Protein AF-A0A959I4Z0-F1 (afdb_monomer)

Foldseek 3Di:
DPDDLQNLLVQLLVQVPVVDDPVCSVPQPVQKDFDDDDLQDTDIDDPDDVSVVCCVVPPPVSSVVSSCVSSPD

Radius of gyration: 11.66 Å; Cα contacts (8 Å, |Δi|>4): 63; chains: 1; bounding box: 27×27×28 Å

Secondary structure (DSSP, 8-state):
-PPPHHHHHHHHHHHHHHHS-HHHIIIIITT-EEEEEETTEEEEE-SSHH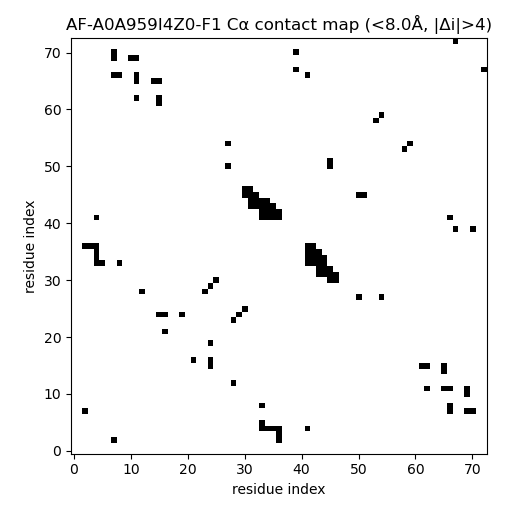HHHHHHHHTHHHHHHHHHHHHT-

Solvent-accessible surface area (backbone atoms only — not comparable to full-atom values): 4378 Å² total; per-residue (Å²): 131,83,79,49,37,62,60,53,47,51,56,34,50,59,54,47,56,74,75,43,56,72,65,60,34,56,71,66,51,65,72,46,40,64,76,41,55,52,96,90,46,78,42,69,45,63,91,49,70,67,52,51,55,51,40,57,75,76,37,42,69,59,51,52,53,40,51,39,62,72,68,65,116

Nearest PDB structures (foldseek):
  4tps-assembly1_B  TM=8.977E-01  e=3.328E-04  Bacillus subtilis subsp. subtilis str. 168
  8j86-assembly1_C  TM=4.279E-01  e=5.822E+00  Monkeypox virus
  2qyf-assembly2_C  TM=3.113E-01  e=8.540E+00  Homo sapiens

Mean predicted aligned error: 3.92 Å

Structure (mmCIF, N/CA/C/O backbone):
data_AF-A0A959I4Z0-F1
#
_entry.id   AF-A0A959I4Z0-F1
#
loop_
_atom_site.group_PDB
_atom_site.id
_atom_site.type_symbol
_atom_site.label_atom_id
_atom_site.label_alt_id
_atom_site.label_comp_id
_atom_site.label_asym_id
_atom_site.label_entity_id
_atom_site.label_seq_id
_atom_site.pdbx_PDB_ins_code
_atom_site.Cartn_x
_atom_site.Cartn_y
_atom_site.Cartn_z
_atom_site.occupancy
_atom_site.B_iso_or_equiv
_atom_site.auth_seq_id
_atom_site.auth_comp_id
_atom_site.auth_asym_id
_atom_site.auth_atom_id
_atom_site.pdbx_PDB_model_num
ATOM 1 N N . MET A 1 1 ? -13.635 -14.624 11.640 1.00 44.34 1 MET A N 1
ATOM 2 C CA . MET A 1 1 ? -13.475 -14.272 10.214 1.00 44.34 1 MET A CA 1
ATOM 3 C C . MET A 1 1 ? -12.044 -13.817 10.027 1.00 44.34 1 MET A C 1
ATOM 5 O O . MET A 1 1 ? -11.673 -12.804 10.601 1.00 44.34 1 MET A O 1
ATOM 9 N N . THR A 1 2 ? -11.226 -14.595 9.328 1.00 54.34 2 THR A N 1
ATOM 10 C CA . THR A 1 2 ? -9.852 -14.210 8.988 1.00 54.34 2 THR A CA 1
ATOM 11 C C . THR A 1 2 ? -9.942 -12.996 8.066 1.00 54.34 2 THR A C 1
ATOM 13 O O . THR A 1 2 ? -10.588 -13.082 7.023 1.00 54.34 2 THR A O 1
ATOM 16 N N . ARG A 1 3 ? -9.405 -11.838 8.473 1.00 67.19 3 ARG A N 1
ATOM 17 C CA . ARG A 1 3 ? -9.326 -10.679 7.574 1.00 67.19 3 ARG A CA 1
ATOM 18 C C . ARG A 1 3 ? -8.424 -11.080 6.413 1.00 67.19 3 ARG A C 1
ATOM 20 O O . ARG A 1 3 ? -7.320 -11.560 6.647 1.00 67.19 3 ARG A O 1
ATOM 27 N N . ASP A 1 4 ? -8.908 -10.940 5.185 1.00 85.25 4 ASP A N 1
ATOM 28 C CA . ASP A 1 4 ? -8.082 -11.226 4.021 1.00 85.25 4 ASP A CA 1
ATOM 29 C C . ASP A 1 4 ? -7.208 -10.014 3.692 1.00 85.25 4 ASP A C 1
ATOM 31 O O . ASP A 1 4 ? -7.674 -8.871 3.686 1.00 85.25 4 ASP A O 1
ATOM 35 N N . HIS A 1 5 ? -5.936 -10.277 3.414 1.00 86.50 5 HIS A N 1
ATOM 36 C CA . HIS A 1 5 ? -4.958 -9.283 2.984 1.00 86.50 5 HIS A CA 1
ATOM 37 C C . HIS A 1 5 ? -5.435 -8.455 1.779 1.00 86.50 5 HIS A C 1
ATOM 39 O O . HIS A 1 5 ? -5.170 -7.253 1.727 1.00 86.50 5 HIS A O 1
ATOM 45 N N . THR A 1 6 ? -6.190 -9.059 0.855 1.00 89.31 6 THR A N 1
ATOM 46 C CA . THR A 1 6 ? -6.785 -8.369 -0.297 1.00 89.31 6 THR A CA 1
ATOM 47 C C . THR A 1 6 ? -7.846 -7.374 0.144 1.00 89.31 6 THR A C 1
ATOM 49 O O . THR A 1 6 ? -7.814 -6.222 -0.279 1.00 89.31 6 THR A O 1
ATOM 52 N N . T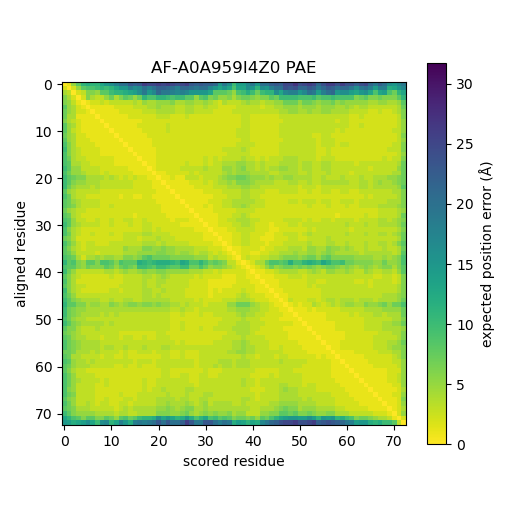HR A 1 7 ? -8.752 -7.783 1.034 1.00 90.12 7 THR A N 1
ATOM 53 C CA . THR A 1 7 ? -9.829 -6.917 1.533 1.00 90.12 7 THR A CA 1
ATOM 54 C C . THR A 1 7 ? -9.280 -5.735 2.328 1.00 90.12 7 THR A C 1
ATOM 56 O O . THR A 1 7 ? -9.711 -4.603 2.128 1.00 90.12 7 THR A O 1
ATOM 59 N N . VAL A 1 8 ? -8.300 -5.974 3.207 1.00 90.19 8 VAL A N 1
ATOM 60 C CA . VAL A 1 8 ? -7.667 -4.897 3.989 1.00 90.19 8 VAL A CA 1
ATOM 61 C C . VAL A 1 8 ? -6.957 -3.904 3.073 1.00 90.19 8 VAL A C 1
ATOM 63 O O . VAL A 1 8 ? -7.075 -2.692 3.262 1.00 90.19 8 VAL A O 1
ATOM 66 N N . TRP A 1 9 ? -6.243 -4.395 2.058 1.00 93.19 9 TRP A N 1
ATOM 67 C CA . TRP A 1 9 ? -5.573 -3.518 1.107 1.00 93.19 9 TRP A CA 1
ATOM 68 C C . TRP A 1 9 ? -6.552 -2.746 0.221 1.00 93.19 9 TRP A C 1
ATOM 70 O O . TRP A 1 9 ? -6.321 -1.563 -0.003 1.00 93.19 9 TRP A O 1
ATOM 80 N N . ASP A 1 10 ? -7.660 -3.345 -0.228 1.00 92.38 10 ASP A N 1
ATOM 81 C CA . ASP A 1 10 ? -8.685 -2.626 -1.002 1.00 92.38 10 ASP A CA 1
ATOM 82 C C . ASP A 1 10 ? -9.256 -1.445 -0.206 1.00 92.38 10 ASP A C 1
ATOM 84 O O . ASP A 1 10 ? -9.288 -0.313 -0.696 1.00 92.38 10 ASP A O 1
ATOM 88 N N . ASN A 1 11 ? -9.584 -1.659 1.070 1.00 91.69 11 ASN A N 1
ATOM 89 C CA . ASN A 1 11 ? -10.025 -0.573 1.944 1.00 91.69 11 ASN A CA 1
ATOM 90 C C . ASN A 1 11 ? -8.940 0.503 2.120 1.00 91.69 11 ASN A C 1
ATOM 92 O O . ASN A 1 11 ? -9.232 1.707 2.079 1.00 91.69 11 ASN A O 1
ATOM 96 N N . CYS A 1 12 ? -7.674 0.088 2.264 1.00 92.19 12 CYS A N 1
ATOM 97 C CA . CYS A 1 12 ? -6.549 1.019 2.303 1.00 92.19 12 CYS A CA 1
ATOM 98 C C . CYS A 1 12 ? -6.485 1.849 1.017 1.00 92.19 12 CYS A C 1
ATOM 100 O O . CYS A 1 12 ? -6.399 3.075 1.084 1.00 92.19 12 CYS A O 1
ATOM 102 N N . LEU A 1 13 ? -6.591 1.213 -0.152 1.00 93.00 13 LEU A N 1
ATOM 103 C CA . LEU A 1 13 ? -6.590 1.876 -1.453 1.00 93.00 13 LEU A CA 1
ATOM 104 C C . LEU A 1 13 ? -7.741 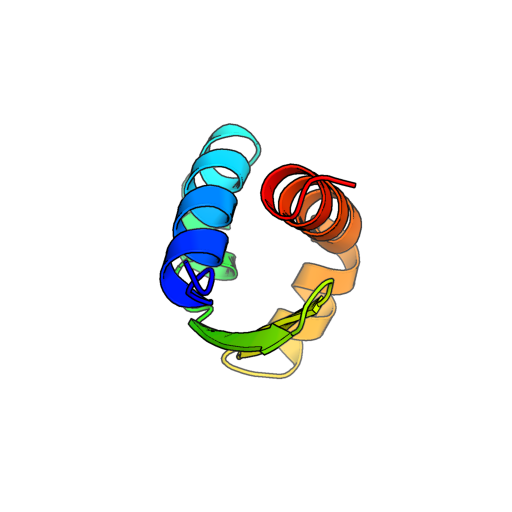2.879 -1.577 1.00 93.00 13 LEU A C 1
ATOM 106 O O . LEU A 1 13 ? -7.524 3.986 -2.069 1.00 93.00 13 LEU A O 1
ATOM 110 N N . GLN A 1 14 ? -8.939 2.557 -1.083 1.00 93.00 14 GLN A N 1
ATOM 111 C CA . GLN A 1 14 ? -10.064 3.497 -1.084 1.00 93.00 14 GLN A CA 1
ATOM 112 C C . GLN A 1 14 ? -9.790 4.744 -0.242 1.00 93.00 14 GLN A C 1
ATOM 114 O O . GLN A 1 14 ? -10.144 5.856 -0.646 1.00 93.00 14 GLN A O 1
ATOM 119 N N . THR A 1 15 ? -9.149 4.584 0.915 1.00 92.00 15 THR A N 1
ATOM 120 C CA . THR A 1 15 ? -8.763 5.719 1.758 1.00 92.00 15 THR A CA 1
ATOM 121 C C . THR A 1 15 ? -7.627 6.515 1.121 1.00 92.00 15 THR A C 1
ATOM 123 O O . THR A 1 15 ? -7.721 7.738 1.023 1.00 92.00 15 THR A O 1
ATOM 126 N N . ILE A 1 16 ? -6.590 5.851 0.611 1.00 93.12 16 ILE A N 1
ATOM 127 C CA . ILE A 1 16 ? -5.458 6.494 -0.067 1.00 93.12 16 ILE A CA 1
ATOM 128 C C . ILE A 1 16 ? -5.949 7.302 -1.268 1.00 93.12 16 ILE A C 1
ATOM 130 O O . ILE A 1 16 ? -5.586 8.466 -1.401 1.00 93.12 16 ILE A O 1
ATOM 134 N N . ARG A 1 17 ? -6.852 6.749 -2.087 1.00 93.00 17 ARG A N 1
ATOM 135 C CA . ARG A 1 17 ? -7.440 7.421 -3.258 1.00 93.00 17 ARG A CA 1
ATOM 136 C C . ARG A 1 17 ? -8.152 8.734 -2.919 1.00 93.00 17 ARG A C 1
ATOM 138 O O . ARG A 1 17 ? -8.254 9.599 -3.781 1.00 93.00 17 ARG A O 1
ATOM 145 N N . LYS A 1 18 ? -8.646 8.893 -1.687 1.00 92.50 18 LYS A N 1
ATOM 146 C CA . LYS A 1 18 ? -9.250 10.146 -1.198 1.00 92.50 18 LYS A CA 1
ATOM 147 C C . LYS A 1 18 ? -8.211 11.159 -0.706 1.00 92.50 18 LYS A C 1
ATOM 149 O O . LYS A 1 18 ? -8.524 12.340 -0.627 1.00 92.50 18 LYS A O 1
ATOM 154 N N . ASN A 1 19 ? -7.007 10.703 -0.363 1.00 91.31 19 ASN A N 1
ATOM 155 C CA . ASN A 1 19 ? -5.930 11.519 0.206 1.00 91.31 19 ASN A CA 1
ATOM 156 C C . ASN A 1 19 ? -4.850 11.907 -0.816 1.00 91.31 19 ASN A C 1
ATOM 158 O O . ASN A 1 19 ? -4.058 12.806 -0.549 1.00 91.31 19 ASN A O 1
ATOM 162 N N . VAL A 1 20 ? -4.797 11.249 -1.976 1.00 92.88 20 VAL A N 1
ATOM 163 C CA . VAL A 1 20 ? -3.830 11.541 -3.043 1.00 92.88 20 VAL A CA 1
ATOM 164 C C . VAL A 1 20 ? -4.541 11.867 -4.351 1.00 92.88 20 VAL A C 1
ATOM 166 O O . VAL A 1 20 ? -5.676 11.455 -4.584 1.00 92.88 20 VAL A O 1
ATOM 169 N N . ASN A 1 21 ? -3.866 12.598 -5.238 1.00 94.38 21 ASN A N 1
ATOM 170 C CA . ASN A 1 21 ? -4.401 12.866 -6.569 1.00 94.38 21 ASN A CA 1
ATOM 171 C C . ASN A 1 21 ? -4.471 11.574 -7.417 1.00 94.38 21 ASN A C 1
ATOM 173 O O . ASN A 1 21 ? -3.761 10.594 -7.171 1.00 94.38 21 ASN A O 1
ATOM 177 N N . GLN A 1 22 ? -5.317 11.581 -8.450 1.00 93.50 22 GLN A N 1
ATOM 178 C CA . GLN A 1 22 ? -5.582 10.398 -9.275 1.00 93.50 22 GLN A CA 1
ATOM 179 C C . GLN A 1 22 ? -4.334 9.865 -9.998 1.00 93.50 22 GLN A C 1
ATOM 181 O O . GLN A 1 22 ? -4.198 8.652 -10.158 1.00 93.50 22 GLN A O 1
ATOM 186 N N . GLN A 1 23 ? -3.427 10.747 -10.422 1.00 93.88 23 GLN A N 1
ATOM 187 C CA . GLN A 1 23 ? -2.201 10.362 -11.118 1.00 93.88 23 GLN A CA 1
ATOM 188 C C . GLN A 1 23 ? -1.243 9.629 -10.174 1.00 93.88 23 GLN A C 1
ATOM 190 O O . GLN A 1 23 ? -0.807 8.525 -10.482 1.00 93.88 23 GLN A O 1
ATOM 195 N N . SER A 1 24 ? -0.984 10.191 -8.992 1.00 93.56 24 SER A N 1
ATOM 196 C CA . SER A 1 24 ? -0.184 9.564 -7.940 1.00 93.56 24 SER A CA 1
ATOM 197 C C . SER A 1 24 ? -0.755 8.208 -7.537 1.00 93.56 24 SER A C 1
ATOM 199 O O . SER A 1 24 ? 0.004 7.253 -7.397 1.00 93.56 24 SER A O 1
ATOM 201 N N . PHE A 1 25 ? -2.081 8.100 -7.397 1.00 94.44 25 PHE A N 1
ATOM 202 C CA . PHE A 1 25 ? -2.736 6.830 -7.087 1.00 94.44 25 PHE A CA 1
ATOM 203 C C . PHE A 1 25 ? -2.434 5.753 -8.138 1.00 94.44 25 PHE A C 1
ATOM 205 O O . PHE A 1 25 ? -1.942 4.677 -7.800 1.00 94.44 25 PHE A O 1
ATOM 212 N N . ARG A 1 26 ? -2.694 6.059 -9.414 1.00 94.12 26 ARG A N 1
ATOM 213 C CA . ARG A 1 26 ? -2.506 5.115 -10.525 1.00 94.12 26 ARG A CA 1
ATOM 214 C C . ARG A 1 26 ? -1.050 4.718 -10.721 1.00 94.12 26 ARG A C 1
ATOM 216 O O . ARG A 1 26 ? -0.762 3.560 -10.984 1.00 94.12 26 ARG A O 1
ATOM 223 N N . THR A 1 27 ? -0.128 5.660 -10.571 1.00 94.00 27 THR A N 1
ATOM 224 C CA . THR A 1 27 ? 1.293 5.372 -10.767 1.00 94.00 27 THR A CA 1
ATOM 225 C C . THR A 1 27 ? 1.861 4.546 -9.624 1.00 94.00 27 THR A C 1
ATOM 227 O O . THR A 1 27 ? 2.575 3.586 -9.885 1.00 94.00 27 THR A O 1
ATOM 230 N N . TRP A 1 28 ? 1.563 4.912 -8.372 1.00 94.44 28 TRP A N 1
ATOM 231 C CA . TRP A 1 28 ? 2.287 4.381 -7.214 1.00 94.44 28 TRP A CA 1
ATOM 232 C C . TRP A 1 28 ? 1.548 3.284 -6.461 1.00 94.44 28 TRP A C 1
ATOM 234 O O . TRP A 1 28 ? 2.208 2.387 -5.953 1.00 94.44 28 TRP A O 1
ATOM 244 N N . PHE A 1 29 ? 0.216 3.330 -6.389 1.00 94.00 29 PHE A N 1
ATOM 245 C CA . PHE A 1 29 ? -0.573 2.447 -5.520 1.00 94.00 29 PHE A CA 1
ATOM 246 C C . PHE A 1 29 ? -1.319 1.351 -6.282 1.00 94.00 29 PHE A C 1
ATOM 248 O O . PHE A 1 29 ? -1.397 0.227 -5.800 1.00 94.00 29 PHE A O 1
ATOM 255 N N . GLU A 1 30 ? -1.819 1.647 -7.482 1.00 92.75 30 GLU A N 1
ATOM 256 C CA . GLU A 1 30 ? -2.501 0.671 -8.345 1.00 92.75 30 GLU A CA 1
ATOM 257 C C . GLU A 1 30 ? -1.663 -0.585 -8.680 1.00 92.75 30 GLU A C 1
ATOM 259 O O . GLU A 1 30 ? -2.228 -1.678 -8.661 1.00 92.75 30 GLU A O 1
ATOM 264 N N . PRO A 1 31 ? -0.336 -0.511 -8.931 1.00 94.25 31 PRO A N 1
ATOM 265 C CA . PRO A 1 31 ? 0.455 -1.711 -9.215 1.00 94.25 31 PRO A CA 1
ATOM 266 C C . PRO A 1 31 ? 0.885 -2.491 -7.958 1.00 94.25 31 PRO A C 1
ATOM 268 O O . PRO A 1 31 ? 1.509 -3.547 -8.091 1.00 94.25 31 PRO A O 1
ATOM 271 N N . ILE A 1 32 ? 0.589 -1.995 -6.750 1.00 94.00 32 ILE A N 1
ATOM 272 C CA . ILE A 1 32 ? 0.948 -2.658 -5.491 1.00 94.00 32 ILE A CA 1
ATOM 273 C C . ILE A 1 32 ? -0.012 -3.811 -5.220 1.00 94.00 32 ILE A C 1
ATOM 275 O O . ILE A 1 32 ? -1.232 -3.647 -5.265 1.00 94.00 32 ILE A O 1
ATOM 279 N N . LYS A 1 33 ? 0.543 -4.968 -4.854 1.00 91.88 33 LYS A N 1
ATOM 280 C CA . LYS A 1 33 ? -0.244 -6.157 -4.511 1.00 91.88 33 LYS A CA 1
ATOM 281 C C . LYS A 1 33 ? -0.051 -6.538 -3.048 1.00 91.88 33 LYS A C 1
ATOM 283 O O . LYS A 1 33 ? 1.092 -6.597 -2.601 1.00 91.88 33 LYS A O 1
ATOM 288 N N . PRO A 1 34 ? -1.117 -6.833 -2.293 1.00 93.50 34 PRO A N 1
ATOM 289 C CA . PRO A 1 34 ? -0.967 -7.416 -0.971 1.00 93.50 34 PRO A CA 1
ATOM 290 C C . PRO A 1 34 ? -0.480 -8.860 -1.125 1.00 93.50 34 PRO A C 1
ATOM 292 O O . PRO A 1 34 ? -0.915 -9.574 -2.024 1.00 93.50 34 PRO A O 1
ATOM 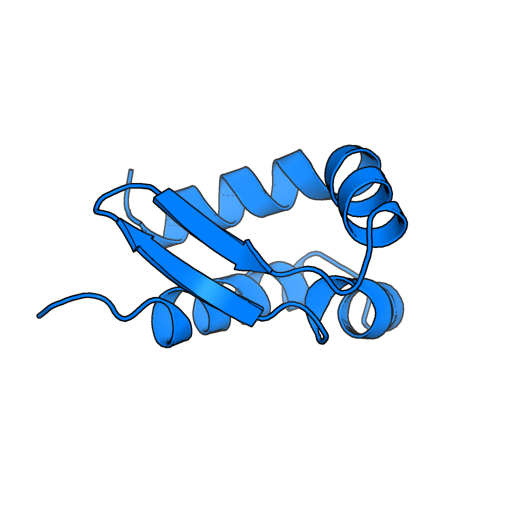295 N N . VAL A 1 35 ? 0.437 -9.283 -0.259 1.00 92.81 35 VAL A N 1
ATOM 296 C CA . VAL A 1 35 ? 1.027 -10.634 -0.292 1.00 92.81 35 VAL A CA 1
ATOM 297 C C . VAL A 1 35 ? 0.629 -11.432 0.936 1.00 92.81 35 VAL A C 1
ATOM 299 O O . VAL A 1 35 ? 0.391 -12.633 0.860 1.00 92.81 35 VAL A O 1
ATOM 302 N N . ARG A 1 36 ? 0.598 -10.769 2.091 1.00 90.31 36 ARG A N 1
ATOM 303 C CA . ARG A 1 36 ? 0.348 -11.420 3.370 1.00 90.31 36 ARG A CA 1
ATOM 304 C C . ARG A 1 36 ? -0.222 -10.421 4.353 1.00 90.31 36 ARG A C 1
ATOM 306 O O . ARG A 1 36 ? 0.180 -9.261 4.358 1.00 90.31 36 ARG A O 1
ATOM 313 N N . LEU A 1 37 ? -1.128 -10.894 5.191 1.00 89.19 37 LEU A N 1
ATOM 314 C CA . LEU A 1 37 ? -1.590 -10.175 6.362 1.00 89.19 37 LEU A CA 1
ATOM 315 C C . LEU A 1 37 ? -1.359 -11.064 7.579 1.00 89.19 37 LEU A C 1
ATOM 317 O O . LEU A 1 37 ? -1.907 -12.161 7.657 1.00 89.19 37 LEU A O 1
ATOM 321 N N . ASP A 1 38 ? -0.540 -10.575 8.497 1.00 85.75 38 ASP A N 1
ATOM 322 C CA . ASP A 1 38 ? -0.434 -11.072 9.864 1.00 85.75 38 ASP A CA 1
ATOM 323 C C . ASP A 1 38 ? -1.242 -10.147 10.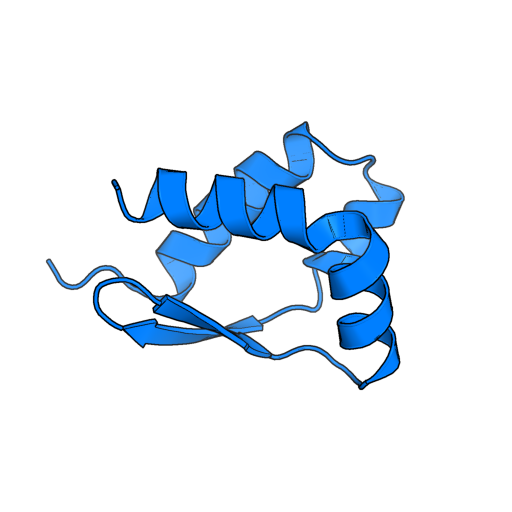786 1.00 85.75 38 ASP A C 1
ATOM 325 O O . ASP A 1 38 ? -1.639 -9.058 10.368 1.00 85.75 38 ASP A O 1
ATOM 329 N N . GLU A 1 39 ? -1.488 -10.566 12.032 1.00 77.75 39 GLU A N 1
ATOM 330 C CA . GLU A 1 39 ? -2.456 -9.939 12.954 1.00 77.75 39 GLU A CA 1
ATOM 331 C C . GLU A 1 39 ? -2.421 -8.399 12.954 1.00 77.75 39 GLU A C 1
ATOM 333 O O . GLU A 1 39 ? -3.475 -7.777 12.828 1.00 77.75 39 GLU A O 1
ATOM 338 N N . ASN A 1 40 ? -1.220 -7.800 12.957 1.00 81.50 40 ASN A N 1
ATOM 339 C CA . ASN A 1 40 ? -1.021 -6.345 12.910 1.00 81.50 40 ASN A CA 1
ATOM 340 C C . ASN A 1 40 ? -0.099 -5.865 11.766 1.00 81.50 40 ASN A C 1
ATOM 342 O O . ASN A 1 40 ? 0.373 -4.726 11.791 1.00 81.50 40 ASN A O 1
ATOM 346 N N . ALA A 1 41 ? 0.196 -6.701 10.766 1.00 86.31 41 ALA A N 1
ATOM 347 C CA . ALA A 1 41 ? 1.161 -6.354 9.720 1.00 86.31 41 ALA A CA 1
ATOM 348 C C . ALA A 1 41 ? 0.698 -6.780 8.323 1.00 86.31 41 ALA A C 1
ATOM 350 O O . ALA A 1 41 ? 0.575 -7.966 8.025 1.00 86.31 41 ALA A O 1
ATOM 351 N N . LEU A 1 42 ? 0.502 -5.799 7.436 1.00 90.25 42 LEU A N 1
ATOM 352 C CA . LEU A 1 42 ? 0.217 -6.032 6.022 1.00 90.25 42 LEU A CA 1
ATOM 353 C C . LEU A 1 42 ? 1.514 -5.962 5.205 1.00 90.25 42 LEU A C 1
ATOM 355 O O . LEU A 1 42 ? 2.153 -4.915 5.118 1.00 90.25 42 LEU A O 1
ATOM 359 N N . THR A 1 43 ? 1.879 -7.075 4.576 1.00 91.75 43 THR A N 1
ATOM 360 C CA . THR A 1 43 ? 2.994 -7.156 3.630 1.00 91.75 43 THR A CA 1
ATOM 361 C C . THR A 1 43 ? 2.488 -6.900 2.216 1.00 91.75 43 THR A C 1
ATOM 363 O O . THR A 1 43 ? 1.594 -7.600 1.731 1.00 91.75 43 THR A O 1
ATOM 366 N N . ILE A 1 44 ? 3.098 -5.930 1.537 1.00 92.31 44 ILE A N 1
ATOM 367 C CA . ILE A 1 44 ? 2.791 -5.551 0.157 1.00 92.31 44 ILE A CA 1
ATOM 368 C C . ILE A 1 44 ? 4.001 -5.765 -0.757 1.00 92.31 44 ILE A C 1
ATOM 370 O O . ILE A 1 44 ? 5.147 -5.575 -0.356 1.00 92.31 44 ILE A O 1
ATOM 374 N N . GLN A 1 45 ? 3.737 -6.142 -2.002 1.00 93.88 45 GLN A N 1
ATOM 375 C CA . GLN A 1 45 ? 4.715 -6.251 -3.071 1.00 93.88 45 GLN A CA 1
ATOM 376 C C . GLN A 1 45 ? 4.647 -5.014 -3.957 1.00 93.88 45 GLN A C 1
ATOM 378 O O . GLN A 1 45 ? 3.584 -4.655 -4.469 1.00 93.88 45 GLN A O 1
ATOM 383 N N . VAL A 1 46 ? 5.811 -4.410 -4.179 1.00 94.00 46 VAL A N 1
ATOM 384 C CA . VAL A 1 46 ? 6.006 -3.313 -5.128 1.00 94.00 46 VAL A CA 1
ATOM 385 C C . VAL A 1 46 ? 6.715 -3.810 -6.398 1.00 94.00 46 VAL A C 1
ATOM 387 O O . VAL A 1 46 ? 7.437 -4.808 -6.336 1.00 94.00 46 VAL A O 1
ATOM 390 N N . PRO A 1 47 ? 6.554 -3.130 -7.549 1.00 92.00 47 PRO A N 1
ATOM 391 C CA . PRO A 1 47 ? 7.171 -3.546 -8.813 1.00 92.00 47 PRO A CA 1
ATOM 392 C C . PRO A 1 47 ? 8.704 -3.577 -8.809 1.00 92.00 47 PRO A C 1
ATOM 394 O O . PRO A 1 47 ? 9.301 -4.424 -9.468 1.00 92.00 47 PRO A O 1
ATOM 397 N N . ASN A 1 48 ? 9.353 -2.633 -8.121 1.00 94.19 48 ASN A N 1
ATOM 398 C CA . ASN A 1 48 ? 10.811 -2.513 -8.058 1.00 94.19 48 ASN A CA 1
ATOM 399 C C . ASN A 1 48 ? 11.251 -1.633 -6.869 1.00 94.19 48 ASN A C 1
ATOM 401 O O . ASN A 1 48 ? 10.419 -1.077 -6.150 1.00 94.19 48 ASN A O 1
ATOM 405 N N . LYS A 1 49 ? 12.570 -1.481 -6.686 1.00 91.94 49 LYS A N 1
ATOM 406 C CA . LYS A 1 49 ? 13.165 -0.695 -5.593 1.00 91.94 49 LYS A CA 1
ATOM 407 C C . LYS A 1 49 ? 12.778 0.793 -5.619 1.00 91.94 49 LYS A C 1
ATOM 409 O O . LYS A 1 49 ? 12.513 1.352 -4.563 1.00 91.94 49 LYS A O 1
ATOM 414 N N . PHE A 1 50 ? 12.661 1.411 -6.795 1.00 93.75 50 PHE A N 1
ATOM 415 C CA . PHE A 1 50 ? 12.283 2.827 -6.900 1.00 93.75 50 PHE A CA 1
ATOM 416 C C . PHE A 1 50 ? 10.887 3.100 -6.337 1.00 93.75 50 PHE A C 1
ATOM 418 O O . PHE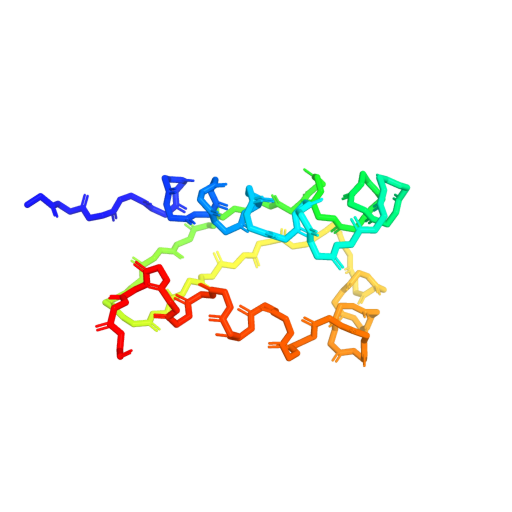 A 1 50 ? 10.671 4.130 -5.709 1.00 93.75 50 PHE A O 1
ATOM 425 N N . PHE A 1 51 ? 9.947 2.166 -6.517 1.00 93.75 51 PHE A N 1
ATOM 426 C CA . PHE A 1 51 ? 8.630 2.263 -5.885 1.00 93.75 51 PHE A CA 1
ATOM 427 C C . PHE A 1 51 ? 8.734 2.256 -4.367 1.00 93.75 51 PHE A C 1
ATOM 429 O O . PHE A 1 51 ? 8.089 3.072 -3.718 1.00 93.75 51 PHE A O 1
ATOM 436 N N . TYR A 1 52 ? 9.541 1.349 -3.814 1.00 90.88 52 TYR A N 1
ATOM 437 C CA . TYR A 1 52 ? 9.771 1.293 -2.376 1.00 90.88 52 TYR A CA 1
ATOM 438 C C . TYR A 1 52 ? 10.327 2.624 -1.855 1.00 90.88 52 TYR A C 1
ATOM 440 O O . TYR A 1 52 ? 9.727 3.207 -0.960 1.00 90.88 52 TYR A O 1
ATOM 448 N N . GLU A 1 53 ? 11.409 3.131 -2.454 1.00 94.38 53 GLU A N 1
ATOM 449 C CA . GLU A 1 53 ? 12.073 4.370 -2.019 1.00 94.38 53 GLU A CA 1
ATOM 450 C C . GLU A 1 53 ? 11.122 5.575 -2.104 1.00 94.38 53 GLU A C 1
ATOM 452 O O . GLU A 1 53 ? 10.978 6.329 -1.145 1.00 94.38 53 GLU A O 1
ATOM 457 N N . TRP A 1 54 ? 10.381 5.707 -3.208 1.00 93.81 54 TRP A N 1
ATOM 458 C CA . TRP A 1 54 ? 9.422 6.798 -3.383 1.00 93.81 54 TRP A CA 1
ATOM 459 C C . TRP A 1 54 ? 8.245 6.729 -2.400 1.00 93.81 54 TRP A C 1
ATOM 461 O O . TRP A 1 54 ? 7.818 7.744 -1.847 1.00 93.81 54 TRP A O 1
ATOM 471 N N . LEU A 1 55 ? 7.691 5.534 -2.176 1.00 93.31 55 LEU A N 1
ATOM 472 C CA . LEU A 1 55 ? 6.614 5.333 -1.206 1.00 93.31 55 LEU A CA 1
ATOM 473 C C . LEU A 1 55 ? 7.103 5.590 0.220 1.00 93.31 55 LEU A C 1
ATOM 475 O O . LEU A 1 55 ? 6.358 6.172 1.005 1.00 93.31 55 LEU A O 1
ATOM 479 N N . GLU A 1 56 ? 8.327 5.182 0.549 1.00 91.81 56 GLU A N 1
ATOM 480 C CA . GLU A 1 56 ? 8.941 5.421 1.853 1.00 91.81 56 GLU A CA 1
ATOM 481 C C . GLU A 1 56 ? 9.143 6.920 2.112 1.00 91.81 56 GLU A C 1
ATOM 483 O O . GLU A 1 56 ? 8.781 7.415 3.176 1.00 91.81 56 GLU A O 1
ATOM 488 N N . GLU A 1 57 ? 9.634 7.664 1.123 1.00 95.00 57 GLU A N 1
ATOM 489 C CA . GLU A 1 57 ? 9.908 9.094 1.272 1.00 95.00 57 GLU A CA 1
ATOM 490 C C . GLU A 1 57 ? 8.626 9.944 1.292 1.00 95.00 57 GLU A C 1
ATOM 492 O O . GLU A 1 57 ? 8.479 10.844 2.121 1.00 95.00 57 GLU A O 1
ATOM 497 N N . HIS A 1 58 ? 7.659 9.644 0.417 1.00 94.00 58 HIS A N 1
ATOM 498 C CA . HIS A 1 58 ? 6.493 10.512 0.208 1.00 94.00 58 HIS A CA 1
ATOM 499 C C . HIS A 1 58 ? 5.200 10.023 0.866 1.00 94.00 58 HIS A C 1
ATOM 501 O O . HIS A 1 58 ? 4.332 10.834 1.193 1.00 94.00 58 HIS A O 1
ATOM 507 N N . TYR A 1 59 ? 5.031 8.711 1.043 1.00 93.94 59 TYR A N 1
ATOM 508 C CA . TYR A 1 59 ? 3.737 8.114 1.392 1.00 93.94 59 TYR A CA 1
ATOM 509 C C . TYR A 1 59 ? 3.771 7.189 2.612 1.00 93.94 59 TYR A C 1
ATOM 511 O O . TYR A 1 59 ? 2.717 6.684 3.001 1.00 93.94 59 TYR A O 1
ATOM 519 N N . VAL A 1 60 ? 4.918 7.006 3.277 1.00 91.06 60 VAL A N 1
ATOM 520 C CA . VAL A 1 60 ? 5.042 6.107 4.439 1.00 91.06 60 VAL A CA 1
ATOM 521 C C . VAL A 1 60 ? 4.088 6.485 5.565 1.00 91.06 60 VAL A C 1
ATOM 523 O O . VAL A 1 60 ? 3.473 5.615 6.180 1.00 91.06 60 VAL A O 1
ATOM 526 N N . SER A 1 61 ? 3.916 7.784 5.810 1.00 92.31 61 SER A N 1
ATOM 527 C CA . SER A 1 61 ? 3.018 8.296 6.843 1.00 92.31 61 SER A CA 1
ATOM 528 C C . SER A 1 61 ? 1.560 7.996 6.505 1.00 92.31 61 SER A C 1
ATOM 530 O O . SER A 1 61 ? 0.816 7.520 7.363 1.00 92.31 61 SER A O 1
ATOM 532 N N . LEU A 1 62 ? 1.168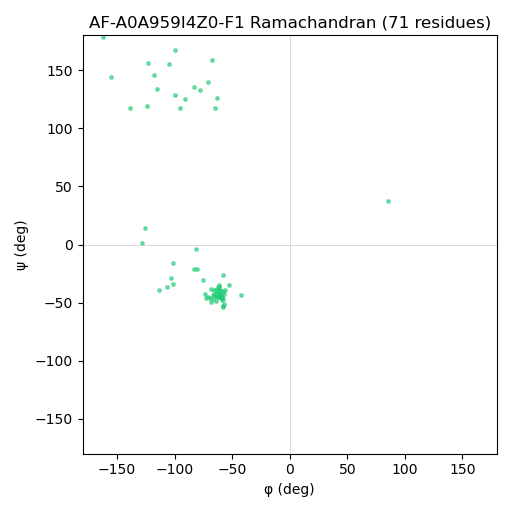 8.199 5.242 1.00 92.50 62 LEU A N 1
ATOM 533 C CA . LEU A 1 62 ? -0.173 7.877 4.761 1.00 92.50 62 LEU A CA 1
ATOM 534 C C . LEU A 1 62 ? -0.430 6.369 4.845 1.00 92.50 62 LEU A C 1
ATOM 536 O O . LEU A 1 62 ? -1.442 5.961 5.406 1.00 92.50 62 LEU A O 1
ATOM 540 N N . LEU A 1 63 ? 0.496 5.539 4.360 1.00 92.06 63 LEU A N 1
ATOM 541 C CA . LEU A 1 63 ? 0.393 4.080 4.420 1.00 92.06 63 LEU A CA 1
ATOM 542 C C . LEU A 1 63 ? 0.235 3.593 5.861 1.00 92.06 63 LEU A C 1
ATOM 544 O O . LEU A 1 63 ? -0.721 2.882 6.157 1.00 92.06 63 LEU A O 1
ATOM 548 N N . LYS A 1 64 ? 1.107 4.032 6.778 1.00 89.88 64 LYS A N 1
ATOM 549 C CA . LYS A 1 64 ? 1.037 3.663 8.201 1.00 89.88 64 LYS A CA 1
ATOM 550 C C . LYS A 1 64 ? -0.293 4.056 8.833 1.00 89.88 64 LYS A C 1
ATOM 552 O O . LYS A 1 64 ? -0.897 3.235 9.519 1.00 89.88 64 LYS A O 1
ATOM 557 N N . MET A 1 65 ? -0.754 5.285 8.599 1.00 91.19 65 MET A N 1
ATOM 558 C CA . MET A 1 65 ? -2.034 5.761 9.129 1.00 91.19 65 MET A CA 1
ATOM 559 C C . MET A 1 65 ? -3.197 4.916 8.606 1.00 91.19 65 MET A C 1
ATOM 561 O O . MET A 1 65 ? -4.074 4.519 9.368 1.00 91.19 65 MET A O 1
ATOM 565 N N . THR A 1 66 ? -3.186 4.625 7.306 1.00 91.56 66 THR A N 1
ATOM 566 C CA . THR A 1 66 ? -4.273 3.898 6.652 1.00 91.56 66 THR A CA 1
ATOM 567 C C . THR A 1 66 ? -4.318 2.441 7.103 1.00 91.56 66 THR A C 1
ATOM 569 O O . THR A 1 66 ? -5.373 1.959 7.496 1.00 91.56 66 THR A O 1
ATOM 572 N N . ILE A 1 67 ? -3.167 1.763 7.135 1.00 88.94 67 ILE A N 1
ATOM 573 C CA . ILE A 1 67 ? -3.060 0.367 7.574 1.00 88.94 67 ILE A CA 1
ATOM 574 C C . ILE A 1 67 ? -3.487 0.231 9.039 1.00 88.94 67 ILE A C 1
ATOM 576 O O . ILE A 1 67 ? -4.285 -0.645 9.353 1.00 88.94 67 ILE A O 1
ATOM 580 N N . ARG A 1 68 ? -3.030 1.118 9.936 1.00 88.44 68 ARG A N 1
ATOM 581 C CA . ARG A 1 68 ? -3.455 1.083 11.349 1.00 88.44 68 ARG A CA 1
ATOM 582 C C . ARG A 1 68 ? -4.960 1.249 11.508 1.00 88.44 68 ARG A C 1
ATOM 584 O O . ARG A 1 68 ? -5.577 0.505 12.261 1.00 88.44 68 ARG A O 1
ATOM 591 N N . ARG A 1 69 ? -5.551 2.184 10.761 1.00 88.00 69 ARG A N 1
ATOM 592 C CA . ARG A 1 69 ? -6.996 2.423 10.785 1.00 88.00 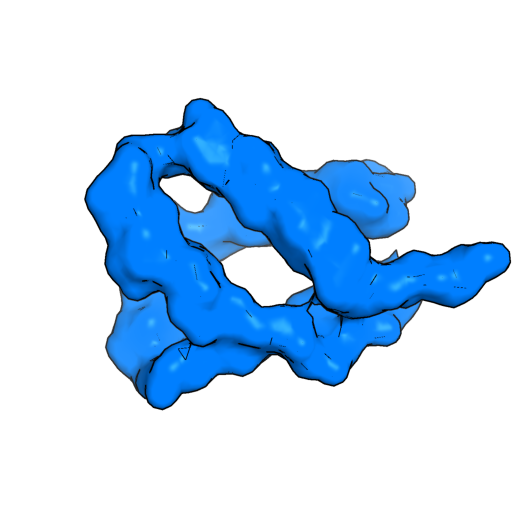69 ARG A CA 1
ATOM 593 C C . ARG A 1 69 ? -7.794 1.188 10.365 1.00 88.00 69 ARG A C 1
ATOM 595 O O . ARG A 1 69 ? -8.806 0.892 10.987 1.00 88.00 69 ARG A O 1
ATOM 602 N N . GLU A 1 70 ? -7.349 0.486 9.325 1.00 86.62 70 GLU A N 1
ATOM 603 C CA . GLU A 1 70 ? -8.038 -0.714 8.831 1.00 86.62 70 GLU A CA 1
ATOM 604 C C . GLU A 1 70 ? -7.820 -1.943 9.725 1.00 86.62 70 GLU A C 1
ATOM 606 O O . GLU A 1 70 ? -8.702 -2.799 9.827 1.00 86.62 70 GLU A O 1
ATOM 611 N N . LEU A 1 71 ? -6.667 -2.039 10.394 1.00 83.88 71 LEU A N 1
ATOM 612 C CA . LEU A 1 71 ? -6.371 -3.129 11.329 1.00 83.88 71 LEU A CA 1
ATOM 613 C C . LEU A 1 71 ? -6.997 -2.919 12.717 1.00 83.88 71 LEU A C 1
ATOM 615 O O . LEU A 1 71 ? -7.279 -3.907 13.397 1.00 83.88 71 LEU A O 1
ATOM 619 N N . GLY A 1 72 ? -7.344 -1.678 13.070 1.00 71.88 72 GLY A N 1
ATOM 620 C CA . GLY A 1 72 ? -8.132 -1.347 14.258 1.00 71.88 72 GLY A CA 1
ATOM 621 C C . GLY A 1 72 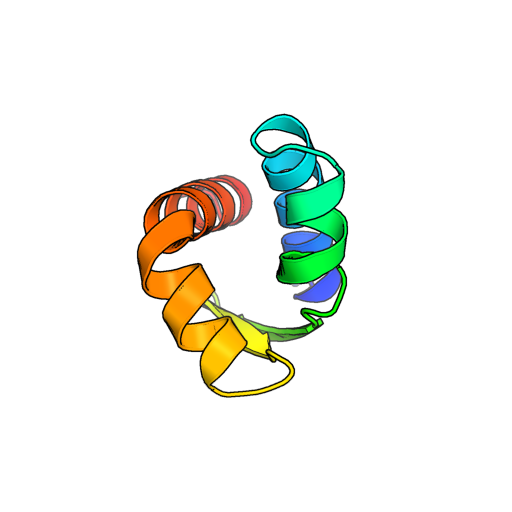? -7.315 -1.190 15.540 1.00 71.88 72 GLY A C 1
ATOM 622 O O . GLY A 1 72 ? -7.792 -1.615 16.590 1.00 71.88 72 GLY A O 1
ATOM 623 N N . ASP A 1 73 ? -6.117 -0.607 15.439 1.00 51.62 73 ASP A N 1
ATOM 624 C CA . ASP A 1 73 ? -5.334 -0.136 16.597 1.00 51.62 73 ASP A CA 1
ATOM 625 C C . ASP A 1 73 ? -5.908 1.180 17.160 1.00 51.62 73 ASP A C 1
ATOM 627 O O . ASP A 1 73 ? -6.181 2.099 16.345 1.00 51.62 73 ASP A O 1
#

Sequence (73 aa):
MTRDHTTVWDNCLQTIRKNVNQQSFRTWFEPIKPVRLDENALTIQVPNKFFYEWLEEHYVSLLKMTIRRELGD

pLDDT: mean 89.16, std 9.43, range [44.34, 95.0]